Protein AF-A0A1I0GZF4-F1 (afdb_monomer)

Radius of gyration: 16.5 Å; Cα contacts (8 Å, |Δi|>4): 107; chains: 1; bounding box: 35×18×43 Å

pLDDT: mean 86.88, std 14.95, range [29.47, 98.69]

Foldseek 3Di:
DPPPDDDDDQLPVVLVVLLPPLVLCQLAVPVSLVSQLVSLVVCVVVVVDDPVVSVVSNVSSVVSSVVSPVVNVVCCVVQVADEPVDPQDQQHWYRDPSDTDGHD

Secondary structure (DSSP, 8-state):
--------S-HHHHHHHHHT-HHHHHHSHHHHHHHHHHHHHHHHHTTSS-HHHHHHHHHHHHHHHHHHHHHHHHHHHTTSS--TTS---TT-EEEETTEEEE--

Solvent-accessible surface area (backbone atoms only — not comparable to full-atom values): 5829 Å² total; per-residue (Å²): 136,81,75,86,70,75,88,71,88,56,32,54,63,50,34,62,53,53,79,67,38,59,70,54,26,42,51,33,21,69,66,43,31,54,52,39,46,52,23,41,54,48,17,37,76,68,64,76,39,53,74,70,56,39,51,52,49,47,52,49,32,52,51,47,26,54,49,14,50,50,52,43,52,48,33,44,75,74,61,65,31,47,64,80,92,46,91,76,53,72,69,40,36,29,68,56,96,71,36,82,44,68,42,116

Structure (mmCIF, N/CA/C/O backbone):
data_AF-A0A1I0GZF4-F1
#
_entry.id   AF-A0A1I0GZF4-F1
#
loop_
_atom_site.group_PDB
_atom_site.id
_atom_site.type_symbol
_atom_site.label_atom_id
_atom_site.label_alt_id
_atom_site.label_comp_id
_atom_site.label_asym_id
_atom_site.label_entity_id
_atom_site.label_seq_id
_atom_site.pdbx_PDB_ins_code
_atom_site.Cartn_x
_atom_site.Cartn_y
_atom_site.Cartn_z
_atom_site.occupancy
_atom_site.B_iso_or_equiv
_atom_site.auth_seq_id
_atom_site.auth_comp_id
_atom_site.auth_asym_id
_atom_site.auth_atom_id
_atom_site.pdbx_PDB_model_num
ATOM 1 N N . MET A 1 1 ? 12.973 -5.867 16.781 1.00 29.47 1 MET A N 1
ATOM 2 C CA . MET A 1 1 ? 13.148 -4.400 16.759 1.00 29.47 1 MET A CA 1
ATOM 3 C C . MET A 1 1 ? 12.348 -3.879 15.578 1.00 29.47 1 MET A C 1
ATOM 5 O O . MET A 1 1 ? 12.773 -4.080 14.450 1.00 29.47 1 MET A O 1
ATOM 9 N N . ILE A 1 2 ? 11.142 -3.362 15.819 1.00 36.56 2 ILE A N 1
ATOM 10 C CA . ILE A 1 2 ? 10.295 -2.793 14.760 1.00 36.56 2 ILE A CA 1
ATOM 11 C C . ILE A 1 2 ? 10.790 -1.352 14.566 1.00 36.56 2 ILE A C 1
ATOM 13 O O . ILE A 1 2 ? 10.853 -0.627 15.561 1.00 36.56 2 ILE A O 1
ATOM 17 N N . PRO A 1 3 ? 11.250 -0.951 13.369 1.00 41.78 3 PRO A N 1
ATOM 18 C CA . PRO A 1 3 ? 11.785 0.388 13.158 1.00 41.78 3 PRO A CA 1
ATOM 19 C C . PRO A 1 3 ? 10.708 1.427 13.480 1.00 41.78 3 PRO A C 1
ATOM 21 O O . PRO A 1 3 ? 9.535 1.203 13.194 1.00 41.78 3 PRO A O 1
ATOM 24 N N . HIS A 1 4 ? 11.114 2.539 14.102 1.00 42.75 4 HIS A N 1
ATOM 25 C CA . HIS A 1 4 ? 10.248 3.665 14.450 1.00 42.75 4 HIS A CA 1
ATOM 26 C C . HIS A 1 4 ? 9.445 4.121 13.228 1.00 42.75 4 HIS A C 1
ATOM 28 O O . HIS A 1 4 ? 9.932 4.873 12.383 1.00 42.75 4 HIS A O 1
ATOM 34 N N . GLN A 1 5 ? 8.209 3.640 13.135 1.00 55.94 5 GLN A N 1
ATOM 35 C CA . GLN A 1 5 ? 7.240 4.095 12.160 1.00 55.94 5 GLN A CA 1
ATOM 36 C C . GLN A 1 5 ? 6.992 5.570 12.471 1.00 55.94 5 GLN A C 1
ATOM 38 O O . GLN A 1 5 ? 6.674 5.934 13.606 1.00 55.94 5 GLN A O 1
ATOM 43 N N . LYS A 1 6 ? 7.251 6.429 11.481 1.00 68.12 6 LYS A N 1
ATOM 44 C CA . LYS A 1 6 ? 6.942 7.861 11.516 1.00 68.12 6 LYS A CA 1
ATOM 45 C C . LYS A 1 6 ? 5.540 8.020 12.118 1.00 68.12 6 LYS A C 1
ATOM 47 O O . LYS A 1 6 ? 4.642 7.291 11.709 1.00 68.12 6 LYS A O 1
ATOM 52 N N . TYR A 1 7 ? 5.368 8.891 13.114 1.00 79.25 7 TYR A N 1
ATOM 53 C CA . TYR A 1 7 ? 4.072 9.058 13.777 1.00 79.25 7 TYR A CA 1
ATOM 54 C C . TYR A 1 7 ? 2.995 9.372 12.727 1.00 79.25 7 TYR A C 1
ATOM 56 O O . TYR A 1 7 ? 3.082 10.392 12.045 1.00 79.25 7 TYR A O 1
ATOM 64 N N . VAL A 1 8 ? 2.027 8.466 12.577 1.00 90.56 8 VAL A N 1
ATOM 65 C CA . VAL A 1 8 ? 0.843 8.645 11.728 1.00 90.56 8 VAL A CA 1
ATOM 66 C C . VAL A 1 8 ? -0.256 9.223 12.607 1.00 90.56 8 VAL A C 1
ATOM 68 O O . VAL A 1 8 ? -0.574 8.627 13.638 1.00 90.56 8 VAL A O 1
ATOM 71 N N . ASP A 1 9 ? -0.809 10.371 12.226 1.00 93.44 9 ASP A N 1
ATOM 72 C CA . ASP A 1 9 ? -1.851 11.060 12.995 1.00 93.44 9 ASP A CA 1
ATOM 73 C C . ASP A 1 9 ? -3.237 10.443 12.733 1.00 93.44 9 ASP A C 1
ATOM 75 O O . ASP A 1 9 ? -3.863 9.918 13.653 1.00 93.44 9 ASP A O 1
ATOM 79 N N . ASP A 1 10 ? -3.639 10.358 11.460 1.00 97.00 10 ASP A N 1
ATOM 80 C CA . ASP A 1 10 ? -4.896 9.747 11.006 1.00 97.00 10 ASP A CA 1
ATOM 81 C C . ASP A 1 10 ? -4.642 8.553 10.058 1.00 97.00 10 ASP A C 1
ATOM 83 O O . ASP A 1 10 ? -4.524 8.737 8.842 1.00 97.00 10 ASP A O 1
ATOM 87 N N . PRO A 1 11 ? -4.535 7.319 10.588 1.00 97.81 11 PRO A N 1
ATOM 88 C CA . PRO A 1 11 ? -4.227 6.149 9.773 1.00 97.81 11 PRO A CA 1
ATOM 89 C C . PRO A 1 11 ? -5.344 5.771 8.799 1.00 97.81 11 PRO A C 1
ATOM 91 O O . PRO A 1 11 ? -5.040 5.369 7.677 1.00 97.81 11 PRO A O 1
ATOM 94 N N . LEU A 1 12 ? -6.618 5.934 9.170 1.00 98.31 12 LEU A N 1
ATOM 95 C CA . LEU A 1 12 ? -7.739 5.706 8.256 1.00 98.31 12 LEU A CA 1
ATOM 96 C C . LEU A 1 12 ? -7.738 6.715 7.103 1.00 98.31 12 LEU A C 1
ATOM 98 O O . LEU A 1 12 ? -7.909 6.325 5.946 1.00 98.31 12 LEU A O 1
ATOM 102 N N . GLY A 1 13 ? -7.546 8.003 7.398 1.00 98.12 13 GLY A N 1
ATOM 103 C CA . GLY A 1 13 ? -7.451 9.038 6.367 1.00 98.12 13 GLY A CA 1
ATOM 104 C C . GLY A 1 13 ? -6.268 8.812 5.431 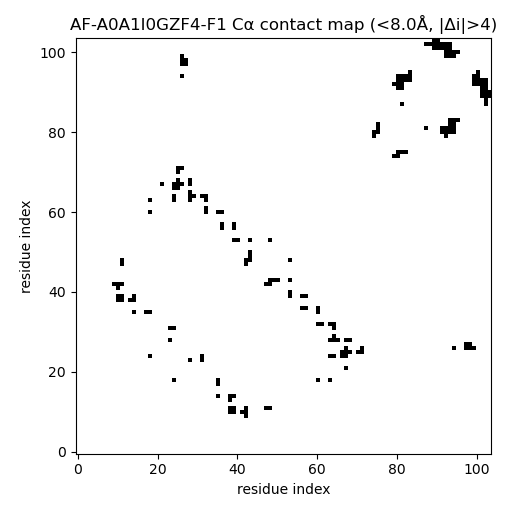1.00 98.12 13 GLY A C 1
ATOM 105 O O . GLY A 1 13 ? -6.407 8.923 4.210 1.00 98.12 13 GLY A O 1
ATOM 106 N N . GLU A 1 14 ? -5.116 8.422 5.977 1.00 97.88 14 GLU A N 1
ATOM 107 C CA . GLU A 1 14 ? -3.945 8.096 5.169 1.00 97.88 14 GLU A CA 1
ATOM 108 C C . GLU A 1 14 ? -4.154 6.836 4.318 1.00 97.88 14 GLU A C 1
ATOM 110 O O . GLU A 1 14 ? -3.813 6.857 3.135 1.00 97.88 14 GLU A O 1
ATOM 115 N N . TRP A 1 15 ? -4.789 5.791 4.860 1.00 98.25 15 TRP A N 1
ATOM 116 C CA . TRP A 1 15 ? -5.152 4.586 4.107 1.00 98.25 15 TRP A CA 1
ATOM 117 C C . TRP A 1 15 ? -6.063 4.917 2.918 1.00 98.25 15 TRP A C 1
ATOM 119 O O . TRP A 1 15 ? -5.739 4.565 1.784 1.00 98.25 15 TRP A O 1
ATOM 129 N N . LYS A 1 16 ? -7.146 5.677 3.154 1.00 98.25 16 LYS A N 1
ATOM 130 C CA . LYS A 1 16 ? -8.096 6.111 2.108 1.00 98.25 16 LYS A CA 1
ATOM 131 C C . LYS A 1 16 ? -7.413 6.910 1.007 1.00 98.25 16 LYS A C 1
ATOM 133 O O . LYS A 1 16 ? -7.726 6.750 -0.164 1.00 98.25 16 LYS A O 1
ATOM 138 N N . ARG A 1 17 ? -6.473 7.781 1.375 1.00 97.56 17 ARG A N 1
ATOM 139 C CA . ARG A 1 17 ? -5.690 8.539 0.399 1.00 97.56 17 ARG A CA 1
ATOM 140 C C . ARG A 1 17 ? -4.789 7.612 -0.409 1.00 97.56 17 ARG A C 1
ATOM 142 O O . ARG A 1 17 ? -4.737 7.745 -1.623 1.00 97.56 17 ARG A O 1
ATOM 149 N N . MET A 1 18 ? -4.046 6.730 0.259 1.00 96.69 18 MET A N 1
ATOM 150 C CA . MET A 1 18 ? -3.005 5.912 -0.367 1.00 96.69 18 MET A CA 1
ATOM 151 C C . MET A 1 18 ? -3.557 4.851 -1.315 1.00 96.69 18 MET A C 1
ATOM 153 O O . MET A 1 18 ? -2.958 4.636 -2.365 1.00 96.69 18 MET A O 1
ATOM 157 N N . VAL A 1 19 ? -4.692 4.233 -0.986 1.00 97.12 19 VAL A N 1
ATOM 158 C CA . VAL A 1 19 ? -5.312 3.204 -1.838 1.00 97.12 19 VAL A CA 1
ATOM 159 C C . VAL A 1 19 ? -5.796 3.762 -3.184 1.00 97.12 19 VAL A C 1
ATOM 161 O O . VAL A 1 19 ? -5.942 3.021 -4.147 1.00 97.12 19 VAL A O 1
ATOM 164 N N . GLU A 1 20 ? -5.963 5.081 -3.287 1.00 96.12 20 GLU A N 1
ATOM 165 C CA . GLU A 1 20 ? -6.340 5.778 -4.522 1.00 96.12 20 GLU A CA 1
ATOM 166 C C . GLU A 1 20 ? -5.124 6.270 -5.339 1.00 96.12 20 GLU A C 1
ATOM 168 O O . GLU A 1 20 ? -5.267 6.726 -6.479 1.00 96.12 20 GLU A O 1
ATOM 173 N N . VAL A 1 21 ? -3.895 6.193 -4.801 1.00 95.44 21 VAL A N 1
ATOM 174 C CA . VAL A 1 21 ? -2.684 6.661 -5.502 1.00 95.44 21 VAL A CA 1
ATOM 175 C C . VAL A 1 21 ? -2.191 5.592 -6.477 1.00 95.44 21 VAL A C 1
ATOM 177 O O . VAL A 1 21 ? -1.246 4.851 -6.215 1.00 95.44 21 VAL A O 1
ATOM 180 N N . ARG A 1 22 ? -2.809 5.558 -7.659 1.00 92.50 22 ARG A N 1
ATOM 181 C CA . ARG A 1 22 ? -2.499 4.605 -8.741 1.00 92.50 22 ARG A CA 1
ATOM 182 C C . ARG A 1 22 ? -1.016 4.512 -9.086 1.00 92.50 22 ARG A C 1
ATOM 184 O O . ARG A 1 22 ? -0.493 3.416 -9.235 1.00 92.50 22 ARG A O 1
ATOM 191 N N . GLN A 1 23 ? -0.331 5.652 -9.191 1.00 89.38 23 GLN A N 1
ATOM 192 C CA . GLN A 1 23 ? 1.100 5.677 -9.511 1.00 89.38 23 GLN A CA 1
ATOM 193 C C . GLN A 1 23 ? 1.907 4.841 -8.510 1.00 89.38 23 GLN A C 1
ATOM 195 O O . GLN A 1 23 ? 2.755 4.044 -8.899 1.00 89.38 23 GLN A O 1
ATOM 200 N N . ASP A 1 24 ? 1.640 5.006 -7.221 1.00 89.38 24 ASP A N 1
ATOM 201 C CA . ASP A 1 24 ? 2.342 4.291 -6.162 1.00 89.38 24 ASP A CA 1
ATOM 202 C C . ASP A 1 24 ? 2.022 2.790 -6.204 1.00 89.38 24 ASP A C 1
ATOM 204 O O . ASP A 1 24 ? 2.926 1.971 -6.042 1.00 89.38 24 ASP A O 1
ATOM 208 N N . LEU A 1 25 ? 0.760 2.437 -6.473 1.00 92.06 25 LEU A N 1
ATOM 209 C CA . LEU A 1 25 ? 0.302 1.050 -6.586 1.00 92.06 25 LEU A CA 1
ATOM 210 C C . LEU A 1 25 ? 0.934 0.299 -7.760 1.00 92.06 25 LEU A C 1
ATOM 212 O O . LEU A 1 25 ? 1.230 -0.878 -7.610 1.00 92.06 25 LEU A O 1
ATOM 216 N N . VAL A 1 26 ? 1.166 0.955 -8.901 1.00 90.94 26 VAL A N 1
ATOM 217 C CA . VAL A 1 26 ? 1.837 0.329 -10.058 1.00 90.94 26 VAL A CA 1
ATOM 218 C C . VAL A 1 26 ? 3.353 0.265 -9.859 1.00 90.94 26 VAL A C 1
ATOM 220 O O . VAL A 1 26 ? 4.007 -0.682 -10.286 1.00 90.94 26 VAL A O 1
ATOM 223 N N . THR A 1 27 ? 3.939 1.282 -9.221 1.00 86.12 27 THR A N 1
ATOM 224 C CA . THR A 1 27 ? 5.403 1.423 -9.152 1.00 86.12 27 THR A CA 1
ATOM 225 C C . THR A 1 27 ? 6.070 0.536 -8.102 1.00 86.12 27 THR A C 1
ATOM 227 O O . THR A 1 27 ? 7.210 0.112 -8.305 1.00 86.12 27 THR A O 1
ATOM 230 N N . ASP A 1 28 ? 5.378 0.254 -6.998 1.00 88.44 28 ASP A N 1
ATOM 231 C CA . ASP A 1 28 ? 5.824 -0.646 -5.929 1.00 88.44 28 ASP A CA 1
ATOM 232 C C . ASP A 1 28 ? 4.610 -1.353 -5.286 1.00 88.44 28 ASP A C 1
ATOM 234 O O . ASP A 1 28 ? 4.259 -1.051 -4.138 1.00 88.44 28 ASP A O 1
ATOM 238 N N . PRO A 1 29 ? 3.931 -2.273 -6.010 1.00 92.19 29 PRO A N 1
ATOM 239 C CA . PRO A 1 29 ? 2.690 -2.890 -5.534 1.00 92.19 29 PRO A CA 1
ATOM 240 C C . PRO A 1 29 ? 2.851 -3.574 -4.169 1.00 92.19 29 PRO A C 1
ATOM 242 O O . PRO A 1 29 ? 2.035 -3.389 -3.265 1.00 92.19 29 PRO A O 1
ATOM 245 N N . ASP A 1 30 ? 3.938 -4.327 -3.982 1.00 94.56 30 ASP A N 1
ATOM 246 C CA . ASP A 1 30 ? 4.207 -5.049 -2.735 1.00 94.56 30 ASP A CA 1
ATOM 247 C C . ASP A 1 30 ? 4.562 -4.105 -1.577 1.00 94.56 30 ASP A C 1
ATOM 249 O O . ASP A 1 30 ? 4.079 -4.287 -0.452 1.00 94.56 30 ASP A O 1
ATOM 253 N N . GLY A 1 31 ? 5.370 -3.071 -1.829 1.00 92.44 31 GLY A N 1
ATOM 254 C CA . GLY A 1 31 ? 5.697 -2.078 -0.811 1.00 92.44 31 GLY A CA 1
ATOM 255 C C . GLY A 1 31 ? 4.490 -1.235 -0.404 1.00 92.44 31 GLY A C 1
ATOM 256 O O . GLY A 1 31 ? 4.343 -0.912 0.778 1.00 92.44 31 GLY A O 1
ATOM 257 N N . GLN A 1 32 ? 3.586 -0.918 -1.336 1.00 95.06 32 GLN A N 1
ATOM 258 C CA . GLN A 1 32 ? 2.332 -0.235 -1.008 1.00 95.06 32 GLN A CA 1
ATOM 259 C C . GLN A 1 32 ? 1.365 -1.127 -0.241 1.00 95.06 32 GLN A C 1
ATOM 261 O O . GLN A 1 32 ? 0.803 -0.675 0.758 1.00 95.06 32 GLN A O 1
ATOM 266 N N . ARG A 1 33 ? 1.239 -2.404 -0.615 1.00 97.19 33 ARG A N 1
ATOM 267 C CA . ARG A 1 33 ? 0.451 -3.381 0.145 1.00 97.19 33 ARG A CA 1
ATOM 268 C C . ARG A 1 33 ? 0.885 -3.441 1.607 1.00 97.19 33 ARG A C 1
ATOM 270 O O . ARG A 1 33 ? 0.047 -3.409 2.505 1.00 97.19 33 ARG A O 1
ATOM 277 N N . ALA A 1 34 ? 2.193 -3.505 1.862 1.00 97.25 34 ALA A N 1
ATOM 278 C CA . ALA A 1 34 ? 2.721 -3.541 3.224 1.00 97.25 34 ALA A CA 1
ATOM 279 C C . ALA A 1 34 ? 2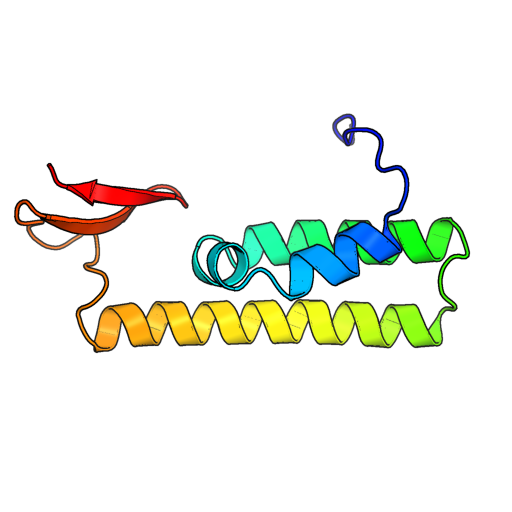.320 -2.292 4.030 1.00 97.25 34 ALA A C 1
ATOM 281 O O . ALA A 1 34 ? 1.847 -2.419 5.159 1.00 97.25 34 ALA A O 1
ATOM 282 N N . LYS A 1 35 ? 2.440 -1.097 3.434 1.00 96.50 35 LYS A N 1
ATOM 283 C CA . LYS A 1 35 ? 2.051 0.169 4.081 1.00 96.50 35 LYS A CA 1
ATOM 284 C C . LYS A 1 35 ? 0.548 0.243 4.347 1.00 96.50 35 LYS A C 1
ATOM 286 O O . LYS A 1 35 ? 0.151 0.597 5.453 1.00 96.50 35 LYS A O 1
ATOM 291 N N . LEU A 1 36 ? -0.280 -0.103 3.360 1.00 98.19 36 LEU A N 1
ATOM 292 C CA . LEU A 1 36 ? -1.740 -0.107 3.485 1.00 98.19 36 LEU A CA 1
ATOM 293 C C . LEU A 1 36 ? -2.205 -1.091 4.564 1.00 98.19 36 LEU A C 1
ATOM 295 O O . LEU A 1 36 ? -3.027 -0.728 5.403 1.00 98.19 36 LEU A O 1
ATOM 299 N N . ARG A 1 37 ? -1.619 -2.292 4.625 1.00 98.44 37 ARG A N 1
ATOM 300 C CA . ARG A 1 37 ? -1.895 -3.259 5.696 1.00 98.44 37 ARG A CA 1
ATOM 301 C C . ARG A 1 37 ? -1.578 -2.673 7.071 1.00 98.44 37 ARG A C 1
ATOM 303 O O . ARG A 1 37 ? -2.391 -2.782 7.983 1.00 98.44 37 ARG A O 1
ATOM 310 N N . ASP A 1 38 ? -0.412 -2.051 7.229 1.00 98.12 3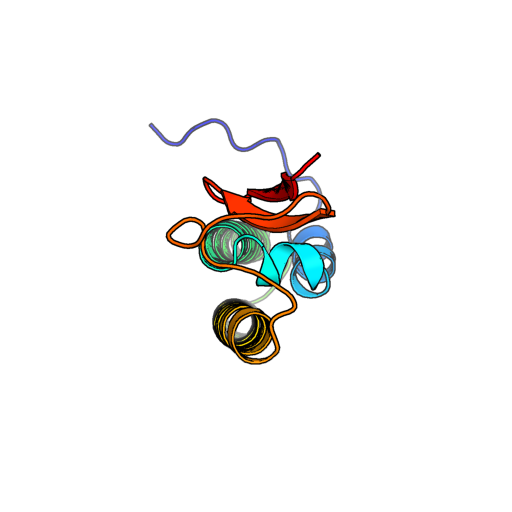8 ASP A N 1
ATOM 311 C CA . ASP A 1 38 ? -0.003 -1.474 8.512 1.00 98.12 38 ASP A CA 1
ATOM 312 C C . ASP A 1 38 ? -0.920 -0.312 8.933 1.00 98.12 38 ASP A C 1
ATOM 314 O O . ASP A 1 38 ? -1.280 -0.209 10.106 1.00 98.12 38 ASP A O 1
ATOM 318 N N . LEU A 1 39 ? -1.362 0.521 7.983 1.00 98.44 39 LEU A N 1
ATOM 319 C CA . LEU A 1 39 ? -2.340 1.584 8.233 1.00 98.44 39 LEU A CA 1
ATOM 320 C C . LEU A 1 39 ? -3.714 1.029 8.626 1.00 98.44 39 LEU A C 1
ATOM 322 O O . LEU A 1 39 ? -4.311 1.535 9.573 1.00 98.44 39 LEU A O 1
ATOM 326 N N . ALA A 1 40 ? -4.195 -0.024 7.960 1.00 98.50 40 ALA A N 1
ATOM 327 C CA . ALA A 1 40 ? -5.462 -0.674 8.298 1.00 98.50 40 ALA A CA 1
ATOM 328 C C . ALA A 1 40 ? -5.429 -1.264 9.717 1.00 98.50 40 ALA A C 1
ATOM 330 O O . ALA A 1 40 ? -6.315 -1.000 10.533 1.00 98.50 40 ALA A O 1
ATOM 331 N N . MET A 1 41 ? -4.352 -1.982 10.052 1.00 98.38 41 MET A N 1
ATOM 332 C CA . MET A 1 41 ? -4.135 -2.521 11.397 1.00 98.38 41 MET A CA 1
ATOM 333 C C . MET A 1 41 ? -4.078 -1.410 12.453 1.00 98.38 41 MET A C 1
ATOM 335 O O . MET A 1 41 ? -4.684 -1.539 13.518 1.00 98.38 41 MET A O 1
ATOM 339 N N . LEU A 1 42 ? -3.389 -0.302 12.159 1.00 98.00 42 LEU A N 1
ATOM 340 C CA . LEU A 1 42 ? -3.281 0.834 13.072 1.00 98.00 42 LEU A CA 1
ATOM 341 C C . LEU A 1 42 ? -4.618 1.572 13.246 1.00 98.00 42 LEU A C 1
ATOM 343 O O . LEU A 1 42 ? -4.949 1.967 14.364 1.00 98.00 42 LEU A O 1
ATOM 347 N N . ALA A 1 43 ? -5.404 1.729 12.178 1.00 98.25 43 ALA A N 1
ATOM 348 C CA . ALA A 1 43 ? -6.746 2.309 12.232 1.00 98.25 43 ALA A CA 1
ATOM 349 C C . ALA A 1 43 ? -7.676 1.480 13.130 1.00 98.25 43 ALA A C 1
ATOM 351 O O . ALA A 1 43 ? -8.371 2.039 13.982 1.00 98.25 43 ALA A O 1
ATOM 352 N N . HIS A 1 44 ? -7.631 0.150 13.010 1.00 98.44 44 HIS A N 1
ATOM 353 C CA . HIS A 1 44 ? -8.394 -0.739 13.885 1.00 98.44 44 HIS A CA 1
ATOM 354 C C . HIS A 1 44 ? -7.920 -0.669 15.342 1.00 98.44 44 HIS A C 1
ATOM 356 O O . HIS A 1 44 ? -8.734 -0.517 16.252 1.00 98.44 44 HIS A O 1
ATOM 362 N N . GLN A 1 45 ? -6.602 -0.699 15.574 1.00 97.88 45 GLN A N 1
ATOM 363 C CA . GLN A 1 45 ? -6.019 -0.573 16.914 1.00 97.88 45 GLN A CA 1
ATOM 364 C C . GLN A 1 45 ? -6.419 0.741 17.603 1.00 97.88 45 GLN A C 1
ATOM 366 O O . GLN A 1 45 ? -6.554 0.785 18.824 1.00 97.88 45 GLN A O 1
ATOM 371 N N . ARG A 1 46 ? -6.614 1.813 16.827 1.00 97.38 46 ARG A N 1
ATOM 372 C CA . ARG A 1 46 ? -7.065 3.126 17.309 1.00 97.38 46 ARG A CA 1
ATOM 373 C C . ARG A 1 46 ? -8.584 3.300 17.301 1.00 97.38 46 ARG A C 1
ATOM 375 O O . ARG A 1 46 ? -9.057 4.413 17.508 1.00 97.38 46 ARG A O 1
ATOM 382 N N . HIS A 1 47 ? -9.339 2.227 17.073 1.00 97.81 47 HIS A N 1
ATOM 383 C CA . HIS A 1 47 ? -10.802 2.231 17.048 1.00 97.81 47 HIS A CA 1
ATOM 384 C C . HIS A 1 47 ? -11.415 3.197 16.018 1.00 97.81 47 HIS A C 1
ATOM 386 O O . HIS A 1 47 ? -12.546 3.644 16.193 1.00 97.81 47 HIS A O 1
ATOM 392 N N . GLN A 1 48 ? -10.694 3.514 14.936 1.00 98.56 48 GLN A N 1
ATOM 393 C CA . GLN A 1 48 ? -11.254 4.274 13.812 1.00 98.56 48 GLN A CA 1
ATOM 394 C C . GLN A 1 48 ? -12.185 3.416 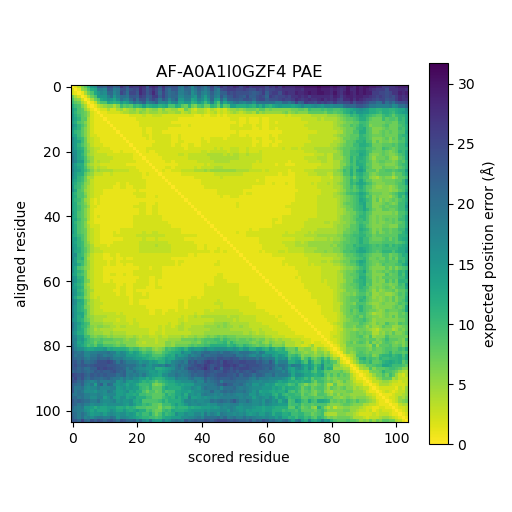12.945 1.00 98.56 48 GLN A C 1
ATOM 396 O O . GLN A 1 48 ? -13.014 3.964 12.226 1.00 98.56 48 GLN A O 1
ATOM 401 N N . VAL A 1 49 ? -12.026 2.090 13.014 1.00 98.38 49 VAL A N 1
ATOM 402 C CA . VAL 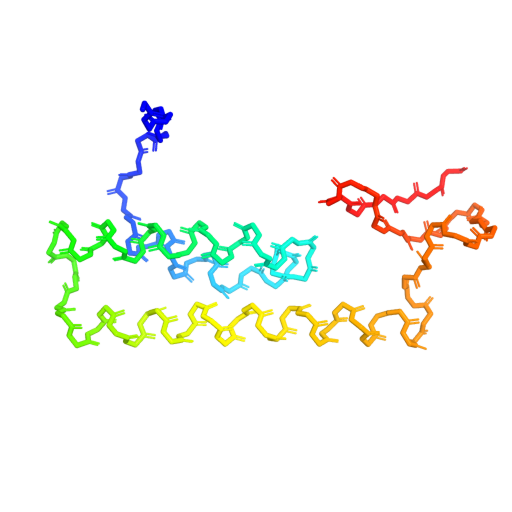A 1 49 ? -12.819 1.091 12.290 1.00 98.38 49 VAL A CA 1
ATOM 403 C C . VAL A 1 49 ? -13.055 -0.153 13.152 1.00 98.38 49 VAL A C 1
ATOM 405 O O . VAL A 1 49 ? -12.212 -0.546 13.971 1.00 98.38 49 VAL A O 1
ATOM 408 N N . ALA A 1 50 ? -14.200 -0.797 12.960 1.00 98.50 50 ALA A N 1
ATOM 409 C CA . ALA A 1 50 ? -14.553 -2.077 13.557 1.00 98.50 50 ALA A CA 1
ATOM 410 C C . ALA A 1 50 ? -13.811 -3.249 12.886 1.00 98.50 50 ALA A C 1
ATOM 412 O O . ALA A 1 50 ? -13.172 -3.106 11.848 1.00 98.50 50 ALA A O 1
ATOM 413 N N . ALA A 1 51 ? -13.907 -4.444 13.476 1.00 98.12 51 ALA A N 1
ATOM 414 C CA . ALA A 1 51 ? -13.250 -5.639 12.940 1.00 98.12 51 ALA A CA 1
ATOM 415 C C . ALA A 1 51 ? -13.768 -6.044 11.545 1.00 98.12 51 ALA A C 1
ATOM 417 O O . ALA A 1 51 ? -12.995 -6.535 10.730 1.00 98.12 51 ALA A O 1
ATOM 418 N N . VAL A 1 52 ? -15.059 -5.817 11.265 1.00 97.81 52 VAL A N 1
ATOM 419 C CA . VAL A 1 52 ? -15.644 -6.072 9.937 1.00 97.81 52 VAL A CA 1
ATOM 420 C C . VAL A 1 52 ? -15.047 -5.138 8.882 1.00 97.81 52 VAL A C 1
ATOM 422 O O . VAL A 1 52 ? -14.562 -5.602 7.862 1.00 97.81 52 VAL A O 1
ATOM 425 N N . GLU A 1 53 ? -14.955 -3.845 9.192 1.00 98.56 53 GLU A N 1
ATOM 426 C CA . GLU A 1 53 ? -14.351 -2.841 8.313 1.00 98.56 53 GLU A CA 1
ATOM 427 C C . GLU A 1 53 ? -12.844 -3.082 8.124 1.00 98.56 53 GLU A C 1
ATOM 429 O O . GLU A 1 53 ? -12.318 -2.857 7.040 1.00 98.56 53 GLU A O 1
ATOM 434 N N . LEU A 1 54 ? -12.138 -3.586 9.147 1.00 98.69 54 LEU A N 1
ATO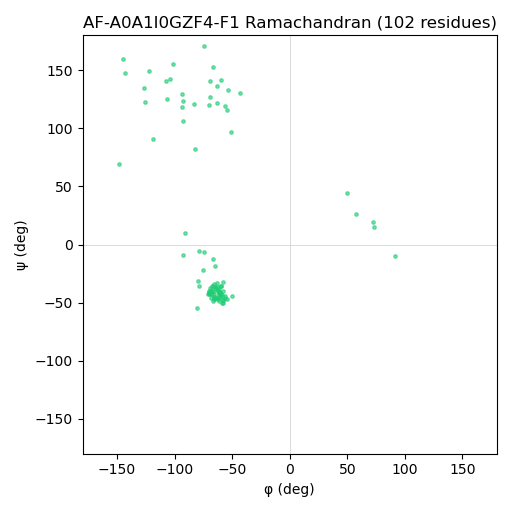M 435 C CA . LEU A 1 54 ? -10.746 -4.018 8.997 1.00 98.69 54 LEU A CA 1
ATOM 436 C C . LEU A 1 54 ? -10.615 -5.147 7.963 1.00 98.69 54 LEU A C 1
ATOM 438 O O . LEU A 1 54 ? -9.681 -5.109 7.165 1.00 98.69 54 LEU A O 1
ATOM 442 N N . SER A 1 55 ? -11.517 -6.136 7.975 1.00 98.56 55 SER A N 1
ATOM 443 C CA . SER A 1 55 ? -11.510 -7.217 6.978 1.00 98.56 55 SER A CA 1
ATOM 444 C C . SER A 1 55 ? -11.620 -6.640 5.568 1.00 98.56 55 SER A C 1
ATOM 446 O O . SER A 1 55 ? -10.748 -6.897 4.739 1.00 98.56 55 SER A O 1
ATOM 448 N N . ASP A 1 56 ? -12.600 -5.761 5.344 1.00 98.62 56 ASP A N 1
ATOM 449 C CA . ASP A 1 56 ? -12.810 -5.099 4.053 1.00 98.62 56 ASP A CA 1
ATOM 450 C C . ASP A 1 56 ? -11.576 -4.286 3.626 1.00 98.62 56 ASP A C 1
ATOM 452 O O . ASP A 1 56 ? -11.133 -4.352 2.480 1.00 98.62 56 ASP A O 1
ATOM 456 N N . MET A 1 57 ? -10.959 -3.541 4.549 1.00 98.62 57 MET A N 1
ATOM 457 C CA . MET A 1 57 ? -9.741 -2.772 4.262 1.00 98.62 57 MET A CA 1
ATOM 458 C C . MET A 1 57 ? -8.566 -3.665 3.843 1.00 98.62 57 MET A C 1
ATOM 460 O O . MET A 1 57 ? -7.782 -3.284 2.968 1.00 98.62 57 MET A O 1
ATOM 464 N N . LEU A 1 58 ? -8.408 -4.838 4.459 1.00 98.69 58 LEU A N 1
ATOM 465 C CA . LEU A 1 58 ? -7.353 -5.786 4.094 1.00 98.69 58 LEU A CA 1
ATOM 466 C C . LEU A 1 58 ? -7.625 -6.426 2.729 1.00 98.69 58 LEU A C 1
ATOM 468 O O . LEU A 1 58 ? -6.705 -6.532 1.920 1.00 98.69 58 LEU A O 1
ATOM 472 N N . GLU A 1 59 ? -8.879 -6.761 2.435 1.00 98.69 59 GLU A N 1
ATOM 473 C CA . GLU A 1 59 ? -9.289 -7.276 1.124 1.00 98.69 59 GLU A CA 1
ATOM 474 C C . GLU A 1 59 ? -9.053 -6.248 0.011 1.00 98.69 59 GLU A C 1
ATOM 476 O O . GLU A 1 59 ? -8.463 -6.572 -1.020 1.00 98.69 59 GLU A O 1
ATOM 481 N N . ILE A 1 60 ? -9.422 -4.983 0.235 1.00 98.56 60 ILE A N 1
ATOM 482 C CA . ILE A 1 60 ? -9.157 -3.892 -0.714 1.00 98.56 60 ILE A CA 1
ATOM 483 C C . ILE A 1 60 ? -7.647 -3.680 -0.888 1.00 98.56 60 ILE A C 1
ATOM 485 O O . ILE A 1 60 ? -7.181 -3.440 -2.000 1.00 98.56 60 ILE A O 1
ATOM 489 N N . THR A 1 61 ? -6.866 -3.788 0.191 1.00 98.44 61 THR A N 1
ATOM 490 C CA . THR A 1 61 ? -5.399 -3.683 0.133 1.00 98.44 61 THR A CA 1
ATOM 491 C C . THR A 1 61 ? -4.794 -4.762 -0.770 1.00 98.44 61 THR A C 1
ATOM 493 O O . THR A 1 61 ? -3.891 -4.472 -1.559 1.00 98.44 61 THR A O 1
ATOM 496 N N . ASP A 1 62 ? -5.297 -5.993 -0.683 1.00 98.44 62 ASP A N 1
ATOM 497 C CA . ASP A 1 62 ? -4.858 -7.099 -1.533 1.00 98.44 62 ASP A CA 1
ATOM 498 C C . ASP A 1 62 ? -5.320 -6.911 -2.983 1.00 98.44 62 ASP A C 1
ATOM 500 O O . ASP A 1 62 ? -4.513 -7.044 -3.903 1.00 98.44 62 ASP A O 1
ATOM 504 N N . ALA A 1 63 ? -6.567 -6.487 -3.200 1.00 98.31 63 ALA A N 1
ATOM 505 C CA . ALA A 1 63 ? -7.086 -6.184 -4.533 1.00 98.31 63 ALA A CA 1
ATOM 506 C C . ALA A 1 63 ? -6.304 -5.055 -5.232 1.00 98.31 63 ALA A C 1
ATOM 508 O O . ALA A 1 63 ? -5.997 -5.158 -6.419 1.00 98.31 63 ALA A O 1
ATOM 509 N N . ALA A 1 64 ? -5.927 -3.999 -4.505 1.00 97.75 64 ALA A N 1
ATOM 510 C CA . ALA A 1 64 ? -5.129 -2.894 -5.037 1.00 97.75 64 ALA A CA 1
ATOM 511 C C . ALA A 1 64 ? -3.726 -3.346 -5.474 1.00 97.75 64 ALA A C 1
ATOM 513 O O . ALA A 1 64 ? -3.199 -2.868 -6.481 1.00 97.75 64 ALA A O 1
ATOM 514 N N . ARG A 1 65 ? -3.129 -4.292 -4.739 1.00 97.12 65 ARG A N 1
ATOM 515 C CA . ARG A 1 65 ? -1.843 -4.904 -5.089 1.00 97.12 65 ARG A CA 1
ATOM 516 C C . ARG A 1 65 ? -1.955 -5.766 -6.346 1.00 97.12 65 ARG A C 1
ATOM 518 O O . ARG A 1 65 ? -1.113 -5.632 -7.229 1.00 97.12 65 ARG A O 1
ATOM 525 N N . GLU A 1 66 ? -2.983 -6.609 -6.447 1.00 98.00 66 GLU A N 1
ATOM 526 C CA . GLU A 1 66 ? -3.230 -7.409 -7.657 1.00 98.00 66 GLU A CA 1
ATOM 527 C C . GLU A 1 66 ? -3.462 -6.518 -8.884 1.00 98.00 66 GLU A C 1
ATOM 529 O O . GLU A 1 66 ? -2.850 -6.737 -9.927 1.00 98.00 66 GLU A O 1
ATOM 534 N N . TRP A 1 67 ? -4.258 -5.453 -8.745 1.00 97.25 67 TRP A N 1
ATOM 535 C CA . TRP A 1 67 ? -4.443 -4.466 -9.810 1.00 97.25 67 TRP A CA 1
ATOM 536 C C . TRP A 1 67 ? -3.113 -3.830 -10.238 1.00 97.25 67 TRP A C 1
ATOM 538 O O . TRP A 1 67 ? -2.797 -3.807 -11.424 1.00 97.25 67 TRP A O 1
ATOM 548 N N . GLY A 1 68 ? -2.289 -3.382 -9.284 1.00 94.81 68 GLY A N 1
ATOM 549 C CA . GLY A 1 68 ? -0.983 -2.788 -9.582 1.00 94.81 68 GLY A CA 1
ATOM 550 C C . GLY A 1 68 ? -0.034 -3.730 -10.331 1.00 94.81 68 GLY A C 1
ATOM 551 O O . GLY A 1 68 ? 0.713 -3.281 -11.200 1.00 94.81 68 GLY A O 1
ATOM 552 N N . LEU A 1 69 ? -0.078 -5.035 -10.035 1.00 93.31 69 LEU A N 1
ATOM 553 C CA . LEU A 1 69 ? 0.703 -6.049 -10.750 1.00 93.31 69 LEU A CA 1
ATOM 554 C C . LEU A 1 69 ? 0.224 -6.247 -12.190 1.00 93.31 69 LEU A C 1
ATOM 556 O O . LEU A 1 69 ? 1.061 -6.319 -13.090 1.00 93.31 69 LEU A O 1
ATOM 560 N N . VAL A 1 70 ? -1.093 -6.293 -12.406 1.00 95.50 70 VAL A N 1
ATOM 561 C CA . VAL A 1 70 ? -1.685 -6.397 -13.749 1.00 95.50 70 VAL A CA 1
ATOM 562 C C . VAL A 1 70 ? -1.309 -5.183 -14.594 1.00 95.50 70 VAL A C 1
ATOM 564 O O . VAL A 1 70 ? -0.785 -5.344 -15.689 1.00 95.50 70 VAL A O 1
ATOM 567 N N . GLU A 1 71 ? -1.472 -3.969 -14.071 1.00 93.25 71 GLU A N 1
ATOM 5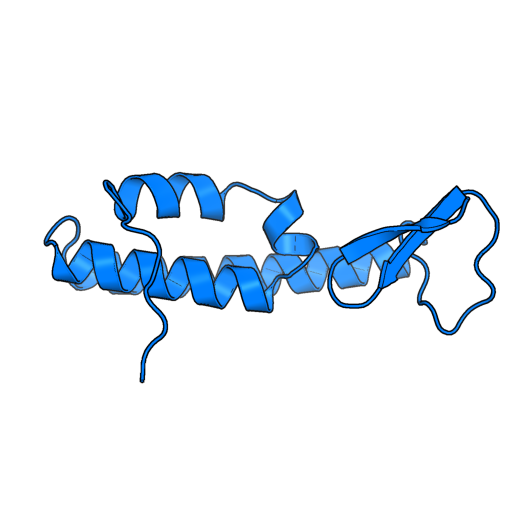68 C CA . GLU A 1 71 ? -1.126 -2.733 -14.792 1.00 93.25 71 GLU A CA 1
ATOM 569 C C . GLU A 1 71 ? 0.369 -2.648 -15.120 1.00 93.25 71 GLU A C 1
ATOM 571 O O . GLU A 1 71 ? 0.767 -2.167 -16.184 1.00 93.25 71 GLU A O 1
ATOM 576 N N . LEU A 1 72 ? 1.225 -3.128 -14.213 1.00 88.12 72 LEU A N 1
ATOM 577 C CA . LEU A 1 72 ? 2.660 -3.201 -14.457 1.00 88.12 72 LEU A CA 1
ATOM 578 C C . LEU A 1 72 ? 2.974 -4.181 -15.597 1.00 88.12 72 LEU A C 1
ATOM 580 O O . LEU A 1 72 ? 3.775 -3.859 -16.479 1.00 88.12 72 LEU A O 1
ATOM 584 N N . GLU A 1 73 ? 2.350 -5.360 -15.594 1.00 89.00 73 GLU A N 1
ATOM 585 C CA . GLU A 1 73 ? 2.486 -6.357 -16.659 1.00 89.00 73 GLU A CA 1
ATOM 586 C C . GLU A 1 73 ? 1.971 -5.830 -18.006 1.00 89.00 73 GLU A C 1
ATOM 588 O O . GLU A 1 73 ? 2.680 -5.926 -19.014 1.00 89.00 73 GLU A O 1
ATOM 593 N N . GLU A 1 74 ? 0.799 -5.197 -18.027 1.00 90.19 74 GLU A N 1
ATOM 594 C CA . GLU A 1 74 ? 0.230 -4.563 -19.219 1.00 90.19 74 GLU A CA 1
ATOM 595 C C . GLU A 1 74 ? 1.127 -3.440 -19.746 1.00 90.19 74 GLU A C 1
ATOM 597 O O . GLU A 1 74 ? 1.372 -3.354 -20.951 1.00 90.19 74 GLU A O 1
ATOM 602 N N . GLY A 1 75 ? 1.704 -2.623 -18.862 1.00 87.81 75 GLY A N 1
ATOM 603 C CA . GLY A 1 75 ? 2.660 -1.585 -19.241 1.00 87.81 75 GLY A CA 1
ATOM 604 C C . GLY A 1 75 ? 3.902 -2.142 -19.946 1.00 87.81 75 GLY A C 1
ATOM 605 O O . GLY A 1 75 ? 4.399 -1.524 -20.894 1.00 87.81 75 GLY A O 1
ATOM 606 N N . TYR A 1 76 ? 4.382 -3.327 -19.551 1.00 85.00 76 TYR A N 1
ATOM 607 C CA . TYR A 1 76 ? 5.433 -4.036 -20.291 1.00 85.00 76 TYR A CA 1
ATOM 608 C C . TYR A 1 76 ? 4.928 -4.594 -21.624 1.00 85.00 76 TYR A C 1
ATOM 610 O O . TYR A 1 76 ? 5.632 -4.486 -22.629 1.00 85.00 76 TYR A O 1
ATOM 618 N N . HIS A 1 77 ? 3.729 -5.179 -21.652 1.00 86.81 77 HIS A N 1
ATOM 619 C CA . HIS A 1 77 ? 3.144 -5.759 -22.864 1.00 86.81 77 HIS A CA 1
ATOM 620 C C . HIS A 1 77 ? 2.905 -4.708 -23.960 1.00 86.81 77 HIS A C 1
ATOM 622 O O . HIS A 1 77 ? 3.194 -4.949 -25.130 1.00 86.81 77 HIS A O 1
ATOM 628 N N . LEU A 1 78 ? 2.439 -3.519 -23.574 1.00 87.38 78 LEU A N 1
ATOM 629 C CA . LEU A 1 78 ? 2.179 -2.389 -24.470 1.00 87.38 78 LEU A CA 1
ATOM 630 C C . LEU A 1 78 ? 3.452 -1.622 -24.872 1.00 87.38 78 LEU A C 1
ATOM 632 O O . LEU A 1 78 ? 3.380 -0.703 -25.686 1.00 87.38 78 LEU A O 1
ATOM 636 N N . GLY A 1 79 ? 4.614 -1.963 -24.304 1.00 83.94 79 GLY A N 1
ATOM 637 C CA . GLY A 1 79 ? 5.880 -1.277 -24.573 1.00 83.94 79 GLY A CA 1
ATOM 638 C C . GLY A 1 79 ? 5.998 0.116 -23.941 1.00 83.94 79 GLY A C 1
ATOM 639 O O . GLY A 1 79 ? 6.891 0.875 -24.314 1.00 83.94 79 GLY A O 1
ATOM 640 N N . ILE A 1 80 ? 5.128 0.454 -22.982 1.00 83.50 80 ILE A N 1
ATOM 641 C CA . ILE A 1 80 ? 5.216 1.689 -22.184 1.00 83.50 80 ILE A CA 1
ATOM 642 C C . ILE A 1 80 ? 6.444 1.620 -21.269 1.00 83.50 80 ILE A C 1
ATOM 644 O O . ILE A 1 80 ? 7.199 2.588 -21.152 1.00 83.50 80 ILE A O 1
ATOM 648 N N . PHE A 1 81 ? 6.665 0.453 -20.660 1.00 81.38 81 PHE A N 1
ATOM 649 C CA . PHE A 1 81 ? 7.859 0.146 -19.883 1.00 81.38 81 PHE A CA 1
ATOM 650 C C . PHE A 1 81 ? 8.748 -0.829 -20.648 1.00 81.38 81 PHE A C 1
ATOM 652 O O . PHE A 1 81 ? 8.267 -1.797 -21.239 1.00 81.38 81 PHE A O 1
ATOM 659 N N . ARG A 1 82 ? 10.067 -0.632 -20.586 1.00 79.31 82 ARG A N 1
ATOM 660 C CA . ARG A 1 82 ? 11.021 -1.670 -20.996 1.00 79.31 82 ARG A CA 1
ATOM 661 C C . ARG A 1 82 ? 11.646 -2.345 -19.796 1.00 79.31 82 ARG A C 1
ATOM 663 O O . ARG A 1 82 ? 11.970 -1.711 -18.793 1.00 79.31 82 ARG A O 1
ATOM 670 N N . ARG A 1 83 ? 11.857 -3.650 -19.932 1.00 70.31 83 ARG A N 1
ATOM 671 C CA . ARG A 1 83 ? 12.623 -4.418 -18.959 1.00 70.31 83 ARG A CA 1
ATOM 672 C C . ARG A 1 83 ? 14.101 -4.017 -19.037 1.00 70.31 83 ARG A C 1
ATOM 674 O O . ARG A 1 83 ? 14.607 -3.829 -20.142 1.00 70.31 83 ARG A O 1
ATOM 681 N N . PRO A 1 84 ? 14.799 -3.904 -17.896 1.00 64.38 84 PRO A N 1
ATOM 682 C CA . PRO A 1 84 ? 16.208 -3.510 -17.861 1.00 64.38 84 PRO A CA 1
ATOM 683 C C . PRO A 1 84 ? 17.158 -4.538 -18.499 1.00 64.38 84 PRO A C 1
ATOM 685 O O . PRO A 1 84 ? 18.318 -4.224 -18.733 1.00 64.38 84 PRO A O 1
ATOM 688 N N . GLU A 1 85 ? 16.679 -5.751 -18.785 1.00 66.25 85 GLU A N 1
ATOM 689 C CA . GLU A 1 85 ? 17.386 -6.786 -19.555 1.00 66.25 85 GLU A CA 1
ATOM 690 C C . GLU A 1 85 ? 17.445 -6.521 -21.072 1.00 66.25 85 GLU A C 1
ATOM 692 O O . GLU A 1 85 ? 18.142 -7.236 -21.789 1.00 66.25 85 GLU A O 1
ATOM 697 N N . HIS A 1 86 ? 16.758 -5.488 -21.566 1.00 65.31 86 HIS A N 1
ATOM 698 C CA . HIS A 1 86 ? 16.851 -5.026 -22.953 1.00 65.31 86 HIS A CA 1
ATOM 699 C C . HIS A 1 86 ? 17.734 -3.776 -23.066 1.00 65.31 86 HIS A C 1
ATOM 701 O O . HIS A 1 86 ? 17.844 -3.009 -22.109 1.00 65.31 86 HIS A O 1
ATOM 707 N N . GLU A 1 87 ? 18.324 -3.531 -24.244 1.00 65.12 87 GLU A N 1
ATOM 708 C CA . GLU A 1 87 ? 18.961 -2.239 -24.532 1.00 65.12 87 GLU A CA 1
ATOM 709 C C . GLU A 1 87 ? 17.941 -1.112 -24.326 1.00 65.12 87 GLU A C 1
ATOM 711 O O . GLU A 1 87 ? 16.876 -1.069 -24.951 1.00 65.12 87 GLU A O 1
ATOM 716 N N . LEU A 1 88 ? 18.252 -0.216 -23.390 1.00 70.38 88 LEU A N 1
ATOM 717 C CA . LEU A 1 88 ? 17.407 0.920 -23.067 1.00 70.38 88 LEU A CA 1
ATOM 718 C C . LEU A 1 88 ? 17.869 2.116 -23.899 1.00 70.38 88 LEU A C 1
ATOM 720 O O . LEU A 1 88 ? 18.907 2.714 -23.627 1.00 70.38 88 LEU A O 1
ATOM 724 N N . GLU A 1 89 ? 17.089 2.466 -24.915 1.00 71.19 89 GLU A N 1
ATOM 725 C CA . GLU A 1 89 ? 17.298 3.692 -25.686 1.00 71.19 89 GLU A CA 1
ATOM 726 C C . GLU A 1 89 ? 17.030 4.937 -24.823 1.00 71.19 89 GLU A C 1
ATOM 728 O O . GLU A 1 89 ? 16.204 4.902 -23.899 1.00 71.19 89 GLU A O 1
ATOM 733 N N . ALA A 1 90 ? 17.679 6.057 -25.153 1.00 71.06 90 ALA A N 1
ATOM 734 C CA . ALA A 1 90 ? 17.414 7.342 -24.514 1.00 71.06 90 ALA A CA 1
ATOM 735 C C . ALA A 1 90 ? 15.917 7.692 -24.589 1.00 71.06 90 ALA A C 1
ATOM 737 O O . ALA A 1 90 ? 15.266 7.559 -25.625 1.00 71.06 90 ALA A O 1
ATOM 738 N N . GLY A 1 91 ? 15.352 8.120 -23.464 1.00 69.62 91 GLY A N 1
ATOM 739 C CA . GLY A 1 91 ? 13.930 8.409 -23.304 1.00 69.62 91 GLY A CA 1
ATOM 740 C C . GLY A 1 91 ? 13.071 7.236 -22.822 1.00 69.62 91 GLY A C 1
ATOM 741 O O . GLY A 1 91 ? 11.925 7.494 -22.444 1.00 69.62 91 GLY A O 1
ATOM 742 N N . THR A 1 92 ? 13.603 6.008 -22.770 1.00 77.19 92 THR A N 1
ATOM 743 C CA . THR A 1 92 ? 12.892 4.809 -22.287 1.00 77.19 92 THR A CA 1
ATOM 744 C C . THR A 1 92 ? 12.518 4.930 -20.809 1.00 77.19 92 THR A C 1
ATOM 746 O O . THR A 1 92 ? 13.339 5.346 -19.988 1.00 77.19 92 THR A O 1
ATOM 749 N N . GLN A 1 93 ? 11.292 4.532 -20.459 1.00 73.62 93 GLN A N 1
ATOM 750 C CA . GLN A 1 93 ? 10.862 4.368 -19.070 1.00 73.62 93 GLN A CA 1
ATOM 751 C C . GLN A 1 93 ? 11.071 2.916 -18.627 1.00 73.62 93 GLN A C 1
ATOM 753 O O . GLN A 1 93 ? 10.657 1.983 -19.319 1.00 73.62 93 GLN A O 1
ATOM 758 N N . CYS A 1 94 ? 11.716 2.707 -17.481 1.00 75.25 94 CYS A N 1
ATOM 759 C CA . CYS A 1 94 ? 11.888 1.378 -16.898 1.00 75.25 94 CYS A CA 1
ATOM 760 C C . CYS A 1 94 ? 11.837 1.414 -15.369 1.00 75.25 94 CYS A C 1
ATOM 762 O O . CYS A 1 94 ? 12.055 2.453 -14.741 1.00 75.25 94 CYS A O 1
ATOM 764 N N . PHE A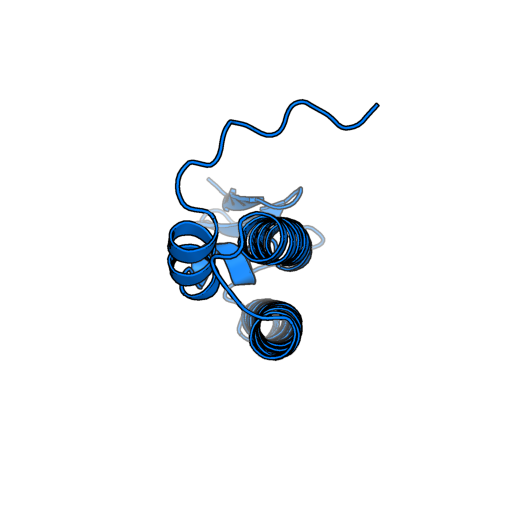 1 95 ? 11.562 0.258 -14.767 1.00 72.75 95 PHE A N 1
ATOM 765 C CA . PHE A 1 95 ? 11.649 0.073 -13.325 1.00 72.75 95 PHE A CA 1
ATOM 766 C C . PHE A 1 95 ? 13.019 -0.481 -12.942 1.00 72.75 95 PHE A C 1
ATOM 768 O O . PHE A 1 95 ? 13.386 -1.590 -13.328 1.00 72.75 95 PHE A O 1
ATOM 775 N N . TYR A 1 96 ? 13.773 0.276 -12.146 1.00 70.31 96 TYR A N 1
ATOM 776 C CA . TYR A 1 96 ? 15.061 -0.151 -11.605 1.00 70.31 96 TYR A CA 1
ATOM 777 C C . TYR A 1 96 ? 15.066 -0.011 -10.085 1.00 70.31 96 TYR A C 1
ATOM 779 O O . TYR A 1 96 ? 14.846 1.077 -9.552 1.00 70.31 96 TYR A O 1
ATOM 787 N N . LYS A 1 97 ? 15.319 -1.121 -9.376 1.00 71.31 97 LYS A N 1
ATOM 788 C CA . LYS A 1 97 ? 15.322 -1.179 -7.899 1.00 71.31 97 LYS A CA 1
ATOM 789 C C . LYS A 1 97 ? 14.064 -0.551 -7.265 1.00 71.31 97 LYS A C 1
ATOM 791 O O . LYS A 1 97 ? 14.174 0.227 -6.320 1.00 71.31 97 LYS A O 1
ATOM 796 N N . GLY A 1 98 ? 12.884 -0.855 -7.814 1.00 66.81 98 GLY A N 1
ATOM 797 C CA . GLY A 1 98 ? 11.601 -0.349 -7.304 1.00 66.81 98 GLY A CA 1
ATOM 798 C C . GLY A 1 98 ? 11.349 1.139 -7.571 1.00 66.81 98 GLY A C 1
ATOM 799 O O . GLY A 1 98 ? 10.555 1.764 -6.878 1.00 66.81 98 GLY A O 1
ATOM 800 N N . LYS A 1 99 ? 12.054 1.747 -8.533 1.00 70.19 99 LYS A N 1
ATOM 801 C CA . LYS A 1 99 ? 11.829 3.136 -8.947 1.00 70.19 99 LYS A CA 1
ATOM 802 C C . LYS A 1 99 ? 11.605 3.218 -10.446 1.0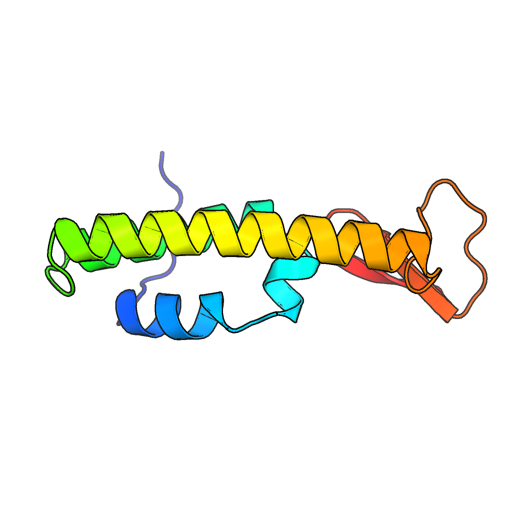0 70.19 99 LYS A C 1
ATOM 804 O O . LYS A 1 99 ? 12.375 2.636 -11.209 1.00 70.19 99 LYS A O 1
ATOM 809 N N . LEU A 1 100 ? 10.597 3.988 -10.848 1.00 77.50 100 LEU A N 1
ATOM 810 C CA . LEU A 1 100 ? 10.425 4.400 -12.236 1.00 77.50 100 LEU A CA 1
ATOM 811 C C . LEU A 1 100 ? 11.529 5.402 -12.586 1.00 77.50 100 LEU A C 1
ATOM 813 O O . LEU A 1 100 ? 11.644 6.457 -11.957 1.00 77.50 100 LEU A O 1
ATOM 817 N N . ILE A 1 101 ? 12.348 5.063 -13.573 1.00 79.19 101 ILE A N 1
ATOM 818 C CA . ILE A 1 101 ? 13.404 5.926 -14.097 1.00 79.19 101 ILE A CA 1
ATOM 819 C C . ILE A 1 101 ? 13.188 6.155 -15.590 1.00 79.19 101 ILE A C 1
ATOM 821 O O . ILE A 1 101 ? 12.669 5.294 -16.301 1.00 79.19 101 ILE A O 1
ATOM 825 N N . ARG A 1 102 ? 13.610 7.329 -16.064 1.00 77.06 102 ARG A N 1
ATOM 826 C CA . ARG A 1 102 ? 13.728 7.626 -17.490 1.00 77.06 102 ARG A CA 1
ATOM 827 C C . ARG A 1 102 ? 15.203 7.635 -17.856 1.00 77.06 102 ARG A C 1
ATOM 829 O O . ARG A 1 102 ? 15.973 8.356 -17.224 1.00 77.06 102 ARG A O 1
ATOM 836 N N . VAL A 1 103 ? 15.584 6.836 -18.845 1.00 74.69 103 VAL A N 1
ATOM 837 C CA . VAL A 1 103 ? 16.954 6.829 -19.373 1.00 74.69 103 VAL A CA 1
ATOM 838 C C . VAL A 1 103 ? 17.192 8.150 -20.104 1.00 74.69 103 VAL A C 1
ATOM 840 O O . VAL A 1 103 ? 16.359 8.549 -20.919 1.00 74.69 103 VAL A O 1
ATOM 843 N N . LEU A 1 104 ? 18.267 8.855 -19.743 1.00 72.88 104 LEU A N 1
ATOM 844 C CA . LEU A 1 104 ? 18.656 10.144 -20.326 1.00 72.88 104 LEU A CA 1
ATOM 845 C C . LEU A 1 104 ? 19.524 9.949 -21.567 1.00 72.88 104 LEU A C 1
ATOM 847 O O . LEU A 1 104 ? 20.364 9.023 -21.540 1.00 72.88 104 LEU A O 1
#

Sequence (104 aa):
MIPHQKYVDDPLGEWKRMVEVRQDLVTDPDGQRAKLRDLAMLAHQRHQVAAVELSDMLEITDAAREWGLVELEEGYHLGIFRRPEHELEAGTQCFYKGKLIRVL

Nearest PDB structures (foldseek):
  6vud-assembly1_B  TM=6.217E-01  e=3.611E+00  Ehrlichia chaffeensis str. Arkansas
  1wqf-assembly1_A  TM=6.257E-01  e=5.172E+00  Mycobacterium tuberculosis
  4kb2-assembly1_A  TM=6.248E-01  e=5.829E+00  Mycobacterium tuberculosis
  1is1-assembly1_A  TM=5.428E-01  e=2.677E+00  Vibrio parahaemolyticus
  4kaw-assembly1_X  TM=6.288E-01  e=7.407E+00  Mycobacterium tuberculosis

Organism: NCBI:txid158627

Mean predicted aligned error: 7.11 Å